Protein AF-A0A331JU80-F1 (afdb_monomer)

Structure (mmCIF, N/CA/C/O backbone):
data_AF-A0A331JU80-F1
#
_entry.id   AF-A0A331JU80-F1
#
loop_
_atom_site.group_PDB
_atom_site.id
_atom_site.type_symbol
_atom_site.label_atom_id
_atom_site.label_alt_id
_atom_site.label_comp_id
_atom_site.label_asym_id
_atom_site.label_entity_id
_atom_site.label_seq_id
_atom_site.pdbx_PDB_ins_code
_atom_site.Cartn_x
_atom_site.Cartn_y
_atom_site.Cartn_z
_atom_site.occupancy
_atom_site.B_iso_or_equiv
_atom_site.auth_seq_id
_atom_site.auth_comp_id
_atom_site.auth_asym_id
_atom_site.auth_atom_id
_atom_site.pdbx_PDB_model_num
ATOM 1 N N . MET A 1 1 ? -2.517 -3.048 -8.006 1.00 94.81 1 MET A N 1
ATOM 2 C CA . MET A 1 1 ? -1.649 -2.294 -7.072 1.00 94.81 1 MET A CA 1
ATOM 3 C C . MET A 1 1 ? -2.447 -1.537 -6.018 1.00 94.81 1 MET A C 1
ATOM 5 O O . MET A 1 1 ? -2.287 -1.854 -4.851 1.00 94.81 1 MET A O 1
ATOM 9 N N . ALA A 1 2 ? -3.350 -0.617 -6.388 1.00 96.25 2 ALA A N 1
ATOM 10 C CA . ALA A 1 2 ? -4.117 0.181 -5.417 1.00 96.25 2 ALA A CA 1
ATOM 11 C C . ALA A 1 2 ? -4.859 -0.654 -4.360 1.00 96.25 2 ALA A C 1
ATOM 13 O O . ALA A 1 2 ? -4.607 -0.465 -3.178 1.00 96.25 2 ALA A O 1
ATOM 14 N N . GLN A 1 3 ? -5.701 -1.616 -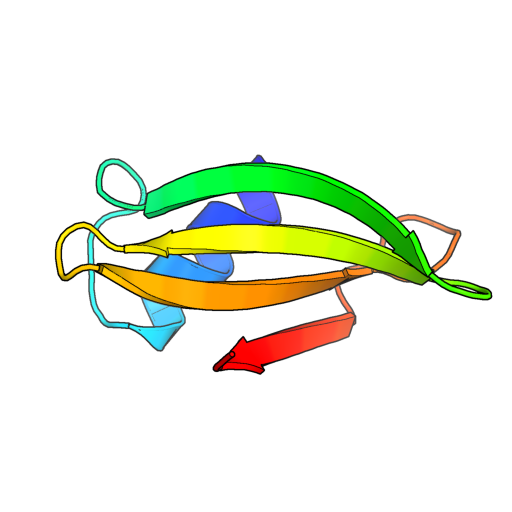4.759 1.00 97.06 3 GLN A N 1
ATOM 15 C CA . GLN A 1 3 ? -6.436 -2.448 -3.796 1.00 97.06 3 GLN A CA 1
ATOM 16 C C . GLN A 1 3 ? -5.496 -3.213 -2.851 1.00 97.06 3 GLN A C 1
ATOM 18 O O . GLN A 1 3 ? -5.639 -3.114 -1.639 1.00 97.06 3 GLN A O 1
ATOM 23 N N . LEU A 1 4 ? -4.467 -3.866 -3.402 1.00 97.44 4 LEU A N 1
ATOM 24 C CA . LEU A 1 4 ? -3.458 -4.576 -2.613 1.00 97.44 4 LEU A CA 1
ATOM 25 C C . LEU A 1 4 ? -2.727 -3.642 -1.632 1.00 97.44 4 LEU A C 1
ATOM 27 O O . LEU A 1 4 ? -2.511 -4.008 -0.484 1.00 97.44 4 LEU A O 1
ATOM 31 N N . CYS A 1 5 ? -2.405 -2.415 -2.049 1.00 97.81 5 CYS A N 1
ATOM 32 C CA . CYS A 1 5 ? -1.832 -1.401 -1.168 1.00 97.81 5 CYS A CA 1
ATOM 33 C C . CYS A 1 5 ? -2.788 -1.027 -0.023 1.00 97.81 5 CYS A C 1
ATOM 35 O O . CYS A 1 5 ? -2.363 -0.969 1.131 1.00 97.81 5 CYS A O 1
ATOM 37 N N . LYS A 1 6 ? -4.085 -0.838 -0.314 1.00 98.12 6 LYS A N 1
ATOM 38 C CA . LYS A 1 6 ? -5.103 -0.558 0.712 1.00 98.12 6 LYS A CA 1
ATOM 39 C C . LYS A 1 6 ? -5.212 -1.701 1.721 1.00 98.12 6 LYS A C 1
ATOM 41 O O . LYS A 1 6 ? -5.280 -1.436 2.917 1.00 98.12 6 LYS A O 1
ATOM 46 N N . ASP A 1 7 ? -5.182 -2.945 1.252 1.00 98.12 7 ASP A N 1
ATOM 47 C CA . ASP A 1 7 ? -5.271 -4.131 2.108 1.00 98.12 7 ASP A CA 1
ATOM 48 C C . ASP A 1 7 ? -4.031 -4.278 3.008 1.00 98.12 7 ASP A C 1
ATOM 50 O O . ASP A 1 7 ? -4.159 -4.500 4.212 1.00 98.12 7 ASP A O 1
ATOM 54 N N . GLN A 1 8 ? -2.826 -4.065 2.469 1.00 97.69 8 GLN A N 1
ATOM 55 C CA . GLN A 1 8 ? -1.587 -4.094 3.259 1.00 97.69 8 GLN A CA 1
ATOM 56 C C . GLN A 1 8 ? -1.532 -2.960 4.292 1.00 97.69 8 GLN A C 1
ATOM 58 O O . GLN A 1 8 ? -1.136 -3.179 5.439 1.00 97.69 8 GLN A O 1
ATOM 63 N N . ALA A 1 9 ? -1.981 -1.758 3.925 1.00 97.75 9 ALA A N 1
ATOM 64 C CA . ALA A 1 9 ? -2.079 -0.635 4.851 1.00 97.75 9 ALA A CA 1
ATOM 65 C C . ALA A 1 9 ? -3.111 -0.891 5.960 1.00 97.75 9 ALA A C 1
ATOM 67 O O . ALA A 1 9 ? -2.830 -0.623 7.128 1.00 97.75 9 ALA A O 1
ATOM 68 N N . ALA A 1 10 ? -4.269 -1.465 5.628 1.00 98.00 10 ALA A N 1
ATOM 69 C CA . ALA A 1 10 ? -5.292 -1.830 6.607 1.00 98.00 10 ALA A CA 1
ATOM 70 C C . ALA A 1 10 ? -4.738 -2.784 7.680 1.00 98.00 10 ALA A C 1
ATOM 72 O O . ALA A 1 10 ? -4.909 -2.534 8.876 1.00 98.00 10 ALA A O 1
ATOM 73 N N . ILE A 1 11 ? -3.989 -3.812 7.260 1.00 97.19 11 ILE A N 1
ATOM 74 C CA . ILE A 1 11 ? -3.305 -4.748 8.165 1.00 97.19 11 ILE A CA 1
ATOM 75 C C . ILE A 1 11 ? -2.247 -4.018 9.004 1.00 97.19 11 ILE A C 1
ATOM 77 O O . ILE A 1 11 ? -2.230 -4.145 10.228 1.00 97.19 11 ILE A O 1
ATOM 81 N N . ARG A 1 12 ? -1.374 -3.223 8.368 1.00 96.69 12 ARG A N 1
ATOM 82 C CA . ARG A 1 12 ? -0.236 -2.568 9.039 1.00 96.69 12 ARG A CA 1
ATOM 83 C C . ARG A 1 12 ? -0.656 -1.579 10.124 1.00 96.69 12 ARG A C 1
ATOM 85 O O . ARG A 1 12 ? 0.017 -1.503 11.154 1.00 96.69 12 ARG A O 1
ATOM 92 N N . TYR A 1 13 ? -1.713 -0.816 9.862 1.00 96.31 13 TYR A N 1
ATOM 93 C CA . TYR A 1 13 ? -2.216 0.246 10.736 1.00 96.31 13 TYR A CA 1
ATOM 94 C C . TYR A 1 13 ? -3.406 -0.194 11.599 1.00 96.31 13 TYR A C 1
ATOM 96 O O . TYR A 1 13 ? -3.978 0.627 12.316 1.00 96.31 13 TYR A O 1
ATOM 104 N N . ASN A 1 14 ? -3.773 -1.481 11.554 1.00 96.44 14 ASN A N 1
ATOM 105 C CA . ASN A 1 14 ? -4.902 -2.041 12.297 1.00 96.44 14 ASN A CA 1
ATOM 106 C C . ASN A 1 14 ? -6.191 -1.213 12.102 1.00 96.44 14 ASN A C 1
ATOM 108 O O . ASN A 1 14 ? -6.799 -0.717 13.055 1.00 96.44 14 ASN A O 1
ATOM 112 N N . THR A 1 15 ? -6.563 -1.002 10.838 1.00 96.19 15 THR A N 1
ATOM 113 C CA . THR A 1 15 ? -7.748 -0.238 10.422 1.00 96.19 15 THR A CA 1
ATOM 114 C C . THR A 1 15 ? -8.507 -0.975 9.318 1.00 96.19 15 THR A C 1
ATOM 116 O O . THR A 1 15 ? -8.057 -1.997 8.811 1.00 96.19 15 THR A O 1
ATOM 119 N N . GLN A 1 16 ? -9.680 -0.476 8.933 1.00 97.12 16 GLN A N 1
ATOM 120 C CA . GLN A 1 16 ? -10.476 -1.055 7.849 1.00 97.12 16 GLN A CA 1
ATOM 121 C C . GLN A 1 16 ? -9.999 -0.529 6.487 1.00 97.12 16 GLN A C 1
ATOM 123 O O . GLN A 1 16 ? -9.755 0.667 6.351 1.00 97.12 16 GLN A O 1
ATOM 128 N N . THR A 1 17 ? -9.961 -1.375 5.451 1.00 97.44 17 THR A N 1
ATOM 129 C CA . THR A 1 17 ? -9.587 -0.995 4.068 1.00 97.44 17 THR A CA 1
ATOM 130 C C . THR A 1 17 ? -10.400 0.186 3.520 1.00 97.44 17 THR A C 1
ATOM 132 O O . THR A 1 17 ? -9.895 0.991 2.739 1.00 97.44 17 THR A O 1
ATOM 135 N N . GLN A 1 18 ? -11.660 0.321 3.942 1.00 96.81 18 GLN A N 1
ATOM 136 C CA . GLN A 1 18 ? -12.551 1.426 3.563 1.00 96.81 18 GLN A CA 1
ATOM 137 C C . GLN A 1 18 ? -12.094 2.783 4.120 1.00 96.81 18 GLN A C 1
ATOM 139 O O . GLN A 1 18 ? -12.416 3.815 3.547 1.00 96.81 18 GLN A O 1
ATOM 144 N N . LEU A 1 19 ? -11.342 2.771 5.225 1.00 97.44 19 LEU A N 1
ATOM 145 C CA . LEU A 1 19 ? -10.757 3.948 5.870 1.00 97.44 19 LEU A CA 1
ATOM 146 C C . LEU A 1 19 ? -9.328 4.219 5.389 1.00 97.44 19 LEU A C 1
ATOM 148 O O . LEU A 1 19 ? -8.628 5.039 5.974 1.00 97.44 19 LEU A O 1
ATOM 152 N N . VAL A 1 20 ? -8.858 3.491 4.382 1.00 97.75 20 VAL A N 1
ATOM 153 C CA . VAL A 1 20 ? -7.566 3.727 3.753 1.00 97.75 20 VAL A CA 1
ATOM 154 C C . VAL A 1 20 ? -7.820 4.425 2.428 1.00 97.75 20 VAL A C 1
ATOM 156 O O . VAL A 1 20 ? -8.587 3.932 1.606 1.00 97.75 20 VAL A O 1
ATOM 159 N N . ASP A 1 21 ? -7.146 5.542 2.198 1.00 97.88 21 ASP A N 1
ATOM 160 C CA . ASP A 1 21 ? -7.141 6.242 0.920 1.00 97.88 21 ASP A CA 1
ATOM 161 C C . ASP A 1 21 ? -5.783 6.082 0.247 1.00 97.88 21 ASP A C 1
ATOM 163 O O . ASP A 1 21 ? -4.743 6.208 0.891 1.00 97.88 21 ASP A O 1
ATOM 167 N N . VAL A 1 22 ? -5.792 5.856 -1.063 1.00 96.81 22 VAL A N 1
ATOM 168 C CA . VAL A 1 22 ? -4.600 5.871 -1.918 1.00 96.81 22 VAL A CA 1
ATOM 169 C C . VAL A 1 22 ? -4.862 6.913 -2.991 1.00 96.81 22 VAL A C 1
ATOM 171 O O . VAL A 1 22 ? -5.796 6.759 -3.773 1.00 96.81 22 VAL A O 1
ATOM 174 N N . ASN A 1 23 ? -4.073 7.986 -2.989 1.00 93.56 23 ASN A N 1
ATOM 175 C CA . ASN A 1 23 ? -4.388 9.208 -3.741 1.00 93.56 23 ASN A CA 1
ATOM 176 C C . ASN A 1 23 ? -3.287 9.618 -4.718 1.00 93.56 23 ASN A C 1
ATOM 178 O O . ASN A 1 23 ? -3.485 10.539 -5.506 1.00 93.56 23 ASN A O 1
ATOM 182 N N . HIS A 1 24 ? -2.125 8.972 -4.654 1.00 95.94 24 HIS A N 1
ATOM 183 C CA . HIS A 1 24 ? -1.010 9.281 -5.530 1.00 95.94 24 HIS A CA 1
ATOM 184 C C . HIS A 1 24 ? -0.343 8.001 -6.019 1.00 95.94 24 HIS A C 1
ATOM 186 O O . HIS A 1 24 ? -0.213 7.031 -5.272 1.00 95.94 24 HIS A O 1
ATOM 192 N N . PHE A 1 25 ? 0.035 8.023 -7.291 1.00 96.00 25 PHE A N 1
ATOM 193 C CA . PHE A 1 25 ? 0.736 6.960 -7.989 1.00 96.00 25 PHE A CA 1
ATOM 194 C C . PHE A 1 25 ? 1.888 7.605 -8.750 1.00 96.00 25 PHE A C 1
ATOM 196 O O . PHE A 1 25 ? 1.659 8.528 -9.534 1.00 96.00 25 PHE A O 1
ATOM 203 N N . GLU A 1 26 ? 3.098 7.110 -8.533 1.00 95.69 26 GLU A N 1
ATOM 204 C CA . GLU A 1 26 ? 4.295 7.565 -9.229 1.00 95.69 26 GLU A CA 1
ATOM 205 C C . GLU A 1 26 ? 5.178 6.382 -9.621 1.00 95.69 26 GLU A C 1
ATOM 207 O O . GLU A 1 26 ? 5.191 5.342 -8.966 1.00 95.69 26 GLU A O 1
ATOM 212 N N . GLN A 1 27 ? 5.911 6.533 -10.721 1.00 94.62 27 GLN A N 1
ATOM 213 C CA . GLN A 1 27 ? 7.027 5.649 -11.025 1.00 94.62 27 GLN A CA 1
ATOM 214 C C . GLN A 1 27 ? 8.279 6.269 -10.410 1.00 94.62 27 GLN A C 1
ATOM 216 O O . GLN A 1 27 ? 8.662 7.380 -10.780 1.00 94.62 27 GLN A O 1
ATOM 221 N N . PHE A 1 28 ? 8.916 5.555 -9.489 1.00 88.38 28 PHE A N 1
ATOM 222 C CA . PHE A 1 28 ? 10.131 6.003 -8.827 1.00 88.38 28 PHE A CA 1
ATOM 223 C C . PHE A 1 28 ? 11.271 5.053 -9.184 1.00 88.38 28 PHE A C 1
ATOM 225 O O . PHE A 1 28 ? 11.298 3.898 -8.773 1.00 88.38 28 PHE A O 1
ATOM 232 N N . GLN A 1 29 ? 12.228 5.529 -9.983 1.00 88.56 29 GLN A N 1
ATOM 233 C CA . GLN A 1 29 ? 13.298 4.690 -10.534 1.00 88.56 29 GLN A CA 1
ATOM 234 C C . GLN A 1 29 ? 12.733 3.449 -11.262 1.00 88.56 29 GLN A C 1
ATOM 236 O O . GLN A 1 29 ? 12.070 3.586 -12.288 1.00 88.56 29 GLN A O 1
ATOM 241 N N . ALA A 1 30 ? 12.997 2.252 -10.729 1.00 91.56 30 ALA A N 1
ATOM 242 C CA . ALA A 1 30 ? 12.551 0.959 -11.237 1.00 91.56 30 ALA A CA 1
ATOM 243 C C . ALA A 1 30 ? 11.433 0.341 -10.373 1.00 91.56 30 ALA A C 1
ATOM 245 O O . ALA A 1 30 ? 11.326 -0.878 -10.294 1.00 91.56 30 ALA A O 1
ATOM 246 N N . SER 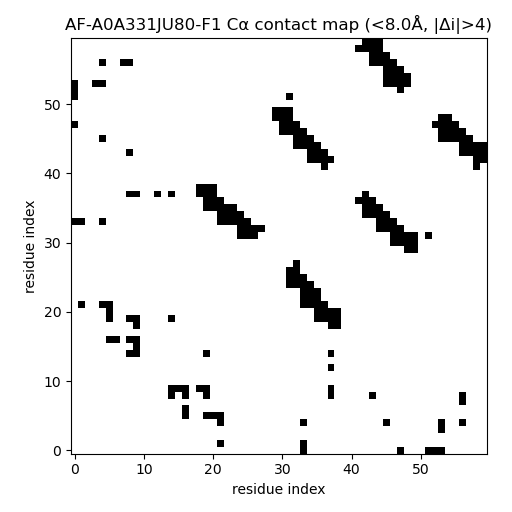A 1 31 ? 10.623 1.157 -9.697 1.00 94.94 31 SER A N 1
ATOM 247 C CA . SER A 1 31 ? 9.452 0.710 -8.941 1.00 94.94 31 SER A CA 1
ATOM 248 C C . SER A 1 31 ? 8.238 1.596 -9.216 1.00 94.94 31 SER A C 1
ATOM 250 O O . SER A 1 31 ? 8.345 2.717 -9.725 1.00 94.94 31 SER A O 1
ATOM 252 N N . TYR A 1 32 ? 7.062 1.081 -8.874 1.00 97.19 32 TYR A N 1
ATOM 253 C CA . TYR A 1 32 ? 5.839 1.865 -8.774 1.00 97.19 32 TYR A CA 1
ATOM 254 C C . TYR A 1 32 ? 5.526 2.130 -7.309 1.00 97.19 32 TYR A C 1
ATOM 256 O O . TYR A 1 32 ? 5.477 1.204 -6.499 1.00 97.19 32 TYR A O 1
ATOM 264 N N . GLU A 1 33 ? 5.271 3.386 -6.969 1.00 97.12 33 GLU A N 1
ATOM 265 C CA . GLU A 1 33 ? 4.928 3.808 -5.621 1.00 97.12 33 GLU A CA 1
ATOM 266 C C . GLU A 1 33 ? 3.497 4.326 -5.568 1.00 97.12 33 GLU A C 1
ATOM 268 O O . GLU A 1 33 ? 3.055 5.128 -6.392 1.00 97.12 33 GLU A O 1
ATOM 273 N N . LEU A 1 34 ? 2.753 3.850 -4.574 1.00 97.56 34 LEU A N 1
ATOM 274 C CA . LEU A 1 34 ? 1.418 4.326 -4.258 1.00 97.56 34 LEU A CA 1
ATOM 275 C C . LEU A 1 34 ? 1.435 4.938 -2.872 1.00 97.56 34 LEU A C 1
ATOM 277 O O . LEU A 1 34 ? 1.672 4.239 -1.889 1.00 97.56 34 LEU A O 1
ATOM 281 N N . SER A 1 35 ? 1.150 6.233 -2.786 1.00 97.25 35 SER A N 1
ATOM 282 C CA . SER A 1 35 ? 1.054 6.934 -1.509 1.00 97.25 35 SER A CA 1
ATOM 283 C C . SER A 1 35 ? -0.392 7.144 -1.083 1.00 97.25 35 SER A C 1
ATOM 285 O O . SER A 1 35 ? -1.303 7.407 -1.881 1.00 97.25 35 SER A O 1
ATOM 287 N N . GLY A 1 36 ? -0.596 7.025 0.222 1.00 97.38 36 GLY A N 1
ATOM 288 C CA . GLY A 1 36 ? -1.914 7.046 0.819 1.00 97.38 36 GLY A CA 1
ATOM 289 C C . GLY A 1 36 ? -1.913 7.505 2.266 1.00 97.38 36 GLY A C 1
ATOM 290 O O . GLY A 1 36 ? -0.881 7.882 2.830 1.00 97.38 36 GLY A O 1
ATOM 291 N N . ARG A 1 37 ? -3.108 7.505 2.852 1.00 97.69 37 ARG A N 1
ATOM 292 C CA . ARG A 1 37 ? -3.324 7.811 4.265 1.00 97.69 37 ARG A CA 1
ATOM 293 C C . ARG A 1 37 ? -4.426 6.954 4.872 1.00 97.69 37 ARG A C 1
ATOM 295 O O . ARG A 1 37 ? -5.355 6.551 4.176 1.00 97.69 37 ARG A O 1
ATOM 302 N N . THR A 1 38 ? -4.338 6.697 6.169 1.00 97.19 38 THR A N 1
ATOM 303 C CA . THR A 1 38 ? -5.429 6.083 6.941 1.00 97.19 38 THR A CA 1
ATOM 304 C C . THR A 1 38 ? -6.451 7.137 7.374 1.00 97.19 38 THR A C 1
ATOM 306 O O . THR A 1 38 ? -6.183 8.339 7.338 1.00 97.19 38 THR A O 1
ATOM 309 N N . GLY A 1 39 ? -7.601 6.696 7.888 1.00 94.44 39 GLY A N 1
ATOM 310 C CA . GLY A 1 39 ? -8.604 7.564 8.513 1.00 94.44 39 GLY A CA 1
ATOM 311 C C . GLY A 1 39 ? -8.092 8.322 9.745 1.00 94.44 39 GLY A C 1
ATOM 312 O O . GLY A 1 39 ? -8.718 9.287 10.170 1.00 94.44 39 GLY A O 1
ATOM 313 N N . LYS A 1 40 ? -6.933 7.932 10.296 1.00 95.38 40 LYS A N 1
ATOM 314 C CA . LYS A 1 40 ? -6.218 8.666 11.352 1.00 95.38 40 LYS A CA 1
ATOM 315 C C . LYS A 1 40 ? -5.144 9.616 10.799 1.00 95.38 40 LYS A C 1
ATOM 317 O O . LYS A 1 40 ? -4.344 10.137 11.567 1.00 95.38 40 LYS A O 1
ATOM 322 N N . ASN A 1 41 ? -5.133 9.863 9.486 1.00 95.00 41 ASN A N 1
ATOM 323 C CA . ASN A 1 41 ? -4.140 10.664 8.761 1.00 95.00 41 ASN A CA 1
ATOM 324 C C . ASN A 1 41 ? -2.696 10.125 8.826 1.00 95.00 41 ASN A C 1
ATOM 326 O O . ASN A 1 41 ? -1.752 10.871 8.564 1.00 95.00 41 ASN A O 1
ATOM 330 N N . GLU A 1 42 ? -2.505 8.835 9.111 1.00 96.38 42 GLU A N 1
ATOM 331 C CA . GLU A 1 42 ? -1.186 8.195 9.053 1.00 96.38 42 GLU A CA 1
ATOM 332 C C . GLU A 1 42 ? -0.795 8.000 7.588 1.00 96.38 42 GLU A C 1
ATOM 334 O O . GLU A 1 42 ? -1.537 7.362 6.840 1.00 96.38 42 GLU A O 1
ATOM 339 N N . ARG A 1 43 ? 0.337 8.567 7.161 1.00 97.19 43 ARG A N 1
ATOM 340 C CA . ARG A 1 43 ? 0.796 8.509 5.767 1.00 97.19 43 ARG A CA 1
ATOM 341 C C . ARG A 1 43 ? 1.662 7.280 5.523 1.00 97.19 43 ARG A C 1
ATOM 343 O O . ARG A 1 43 ? 2.469 6.898 6.370 1.00 97.19 43 ARG A O 1
ATOM 350 N N . PHE A 1 44 ? 1.515 6.701 4.338 1.00 97.44 44 PHE A N 1
ATOM 351 C CA . PHE A 1 44 ? 2.277 5.530 3.920 1.00 97.44 44 PHE A CA 1
ATOM 352 C C . PHE A 1 44 ? 2.591 5.546 2.425 1.00 97.44 44 PHE A C 1
ATOM 354 O O . PHE A 1 44 ? 1.946 6.256 1.646 1.00 97.44 44 PHE A O 1
ATOM 361 N N . ILE A 1 45 ? 3.566 4.724 2.042 1.00 97.50 45 ILE A N 1
ATOM 362 C CA . ILE A 1 45 ? 3.899 4.385 0.658 1.00 97.50 45 ILE A CA 1
ATOM 363 C C . ILE A 1 45 ? 3.881 2.862 0.525 1.00 97.50 45 ILE A C 1
ATOM 365 O O . ILE A 1 45 ? 4.451 2.160 1.355 1.00 97.50 45 ILE A O 1
ATOM 369 N N . CYS A 1 46 ? 3.238 2.355 -0.522 1.00 97.69 46 CYS A N 1
ATOM 370 C CA . CYS A 1 46 ? 3.392 0.985 -0.992 1.00 97.69 46 CYS A CA 1
ATOM 371 C C . CYS A 1 46 ? 4.273 0.983 -2.238 1.00 97.69 46 CYS A C 1
ATOM 373 O O . CYS A 1 46 ? 3.937 1.658 -3.211 1.00 97.69 46 CYS A O 1
ATOM 375 N N . SER A 1 47 ? 5.336 0.189 -2.231 1.00 97.50 47 SER A N 1
ATOM 376 C CA . SER A 1 47 ? 6.236 0.019 -3.371 1.00 97.50 47 SER A CA 1
ATOM 377 C C . SER A 1 47 ? 5.977 -1.321 -4.058 1.00 97.50 47 SER A C 1
ATOM 379 O O . SER A 1 47 ? 5.785 -2.351 -3.402 1.00 97.50 47 SER A O 1
ATOM 381 N N . PHE A 1 48 ? 5.991 -1.300 -5.384 1.00 97.81 48 PHE A N 1
ATOM 382 C CA . PHE A 1 48 ? 5.808 -2.451 -6.257 1.00 97.81 48 PHE A CA 1
ATOM 383 C C . PHE A 1 48 ? 6.965 -2.530 -7.249 1.00 97.81 48 PHE A C 1
ATOM 385 O O . PHE A 1 48 ? 7.467 -1.496 -7.690 1.00 97.81 48 PHE A O 1
ATOM 392 N N . ASP A 1 49 ? 7.375 -3.737 -7.613 1.00 95.94 49 ASP A N 1
ATOM 393 C CA . ASP A 1 49 ? 8.360 -3.931 -8.680 1.00 95.94 49 ASP A CA 1
ATOM 394 C C . ASP A 1 49 ? 7.758 -3.596 -10.071 1.00 95.94 49 ASP A C 1
ATOM 396 O O . ASP A 1 49 ? 6.552 -3.328 -10.176 1.00 95.94 49 ASP A O 1
ATOM 400 N N . PRO A 1 50 ? 8.561 -3.585 -11.156 1.00 94.88 50 PRO A N 1
ATOM 401 C CA . PRO A 1 50 ? 8.065 -3.307 -12.506 1.00 94.88 50 PRO A CA 1
ATOM 402 C C . PRO A 1 50 ? 7.002 -4.288 -13.018 1.00 94.88 50 PRO A C 1
ATOM 404 O O . PRO A 1 50 ? 6.192 -3.907 -13.861 1.00 94.88 50 PRO A O 1
ATOM 407 N N . ASP A 1 51 ? 6.976 -5.520 -12.504 1.00 94.62 51 ASP A N 1
ATOM 408 C CA . ASP A 1 51 ? 5.971 -6.537 -12.838 1.00 94.62 51 ASP A CA 1
ATOM 409 C C . ASP A 1 51 ? 4.678 -6.360 -12.017 1.00 94.62 51 ASP A C 1
ATOM 411 O O . ASP A 1 51 ? 3.666 -7.028 -12.249 1.00 94.62 51 ASP A O 1
ATOM 415 N N . GLY A 1 52 ? 4.681 -5.426 -11.062 1.00 93.44 52 GLY A N 1
ATOM 416 C CA . GLY A 1 52 ? 3.552 -5.091 -10.213 1.00 93.44 52 GLY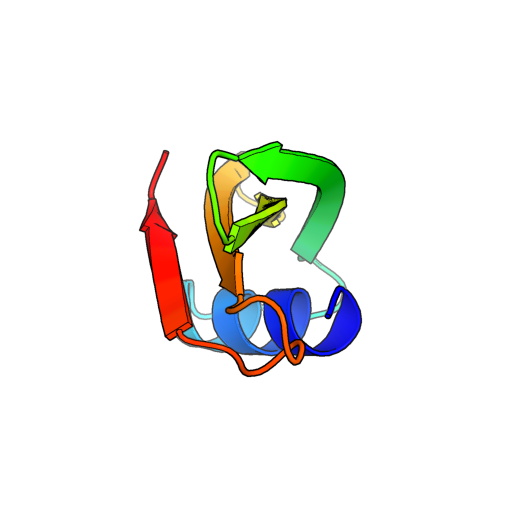 A CA 1
ATOM 417 C C . GLY A 1 52 ? 3.402 -5.968 -8.977 1.00 93.44 52 GLY A C 1
ATOM 418 O O . GLY A 1 52 ? 2.328 -5.938 -8.358 1.00 93.44 52 GLY A O 1
ATOM 419 N N . GLN A 1 53 ? 4.434 -6.724 -8.592 1.00 96.19 53 GLN A N 1
ATOM 420 C CA . GLN A 1 53 ? 4.4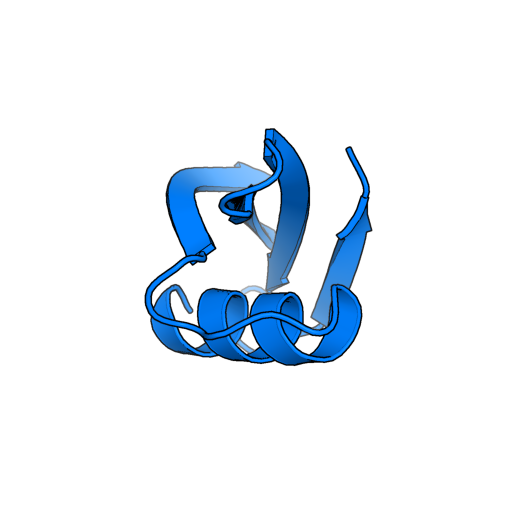15 -7.464 -7.334 1.00 96.19 53 GLN A CA 1
ATOM 421 C C . GLN A 1 53 ? 4.661 -6.521 -6.162 1.00 96.19 53 GLN A C 1
ATOM 423 O O . GLN A 1 53 ? 5.456 -5.584 -6.230 1.00 96.19 53 GLN A O 1
ATOM 428 N N . PHE A 1 54 ? 3.944 -6.758 -5.066 1.00 96.88 54 PHE A N 1
ATOM 429 C CA . PHE A 1 54 ? 4.103 -5.972 -3.851 1.00 96.88 54 PHE A CA 1
ATOM 430 C C . PHE A 1 54 ? 5.466 -6.256 -3.220 1.00 96.88 54 PHE A C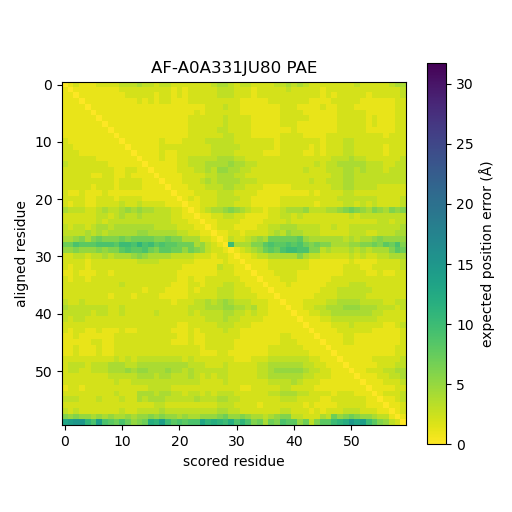 1
ATOM 432 O O . PHE A 1 54 ? 5.764 -7.403 -2.892 1.00 96.88 54 PHE A O 1
ATOM 439 N N . MET A 1 55 ? 6.262 -5.210 -3.007 1.00 96.19 55 MET A N 1
A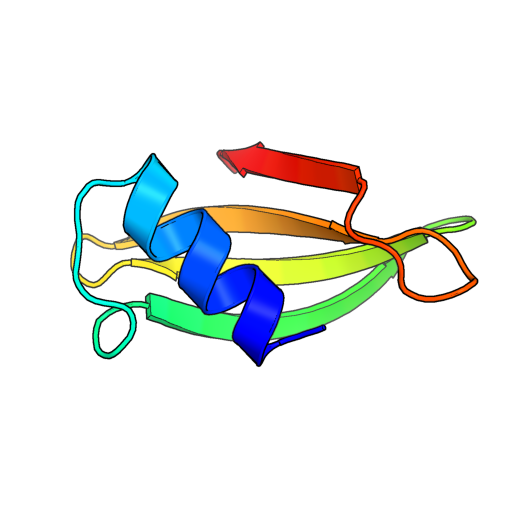TOM 440 C CA . MET A 1 55 ? 7.562 -5.331 -2.351 1.00 96.19 55 MET A CA 1
ATOM 441 C C . MET A 1 55 ? 7.458 -5.003 -0.863 1.00 96.19 55 MET A C 1
ATOM 443 O O . MET A 1 55 ? 7.866 -5.790 -0.011 1.00 96.19 55 MET A O 1
ATOM 447 N N . HIS A 1 56 ? 6.948 -3.814 -0.537 1.00 95.62 56 HIS A N 1
ATOM 448 C CA . HIS A 1 56 ? 7.031 -3.271 0.816 1.00 95.62 56 HIS A CA 1
ATOM 449 C C . HIS A 1 56 ? 6.043 -2.117 1.043 1.00 95.62 56 HIS A C 1
ATOM 451 O O . HIS A 1 56 ? 5.661 -1.415 0.108 1.00 95.62 56 HIS A O 1
ATOM 457 N N . LEU A 1 57 ? 5.666 -1.907 2.311 1.00 97.38 57 LEU A N 1
ATOM 458 C CA . LEU A 1 57 ? 4.943 -0.729 2.789 1.00 97.38 57 LEU A CA 1
ATOM 459 C C . LEU A 1 57 ? 5.741 0.008 3.877 1.00 97.38 57 LEU A C 1
ATOM 461 O O . LEU A 1 57 ? 6.086 -0.584 4.906 1.00 97.38 57 LEU A O 1
ATOM 465 N N . SER A 1 58 ? 5.995 1.302 3.666 1.00 95.44 58 SER A N 1
ATOM 466 C CA . SER A 1 58 ? 6.694 2.213 4.59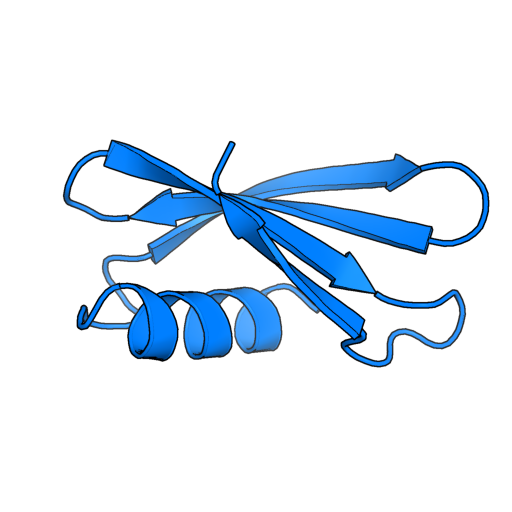0 1.00 95.44 58 SER A CA 1
ATOM 467 C C . SER A 1 58 ? 5.774 3.293 5.140 1.00 95.44 58 SER A C 1
ATOM 469 O O . SER A 1 58 ? 4.795 3.688 4.509 1.00 95.44 58 SER A O 1
ATOM 471 N N . MET A 1 59 ? 6.129 3.800 6.321 1.00 93.69 59 MET A N 1
ATOM 472 C CA . MET A 1 59 ? 5.565 5.039 6.859 1.00 93.69 59 MET A CA 1
ATOM 473 C C . MET A 1 59 ? 6.274 6.234 6.213 1.00 93.69 59 MET A C 1
ATOM 475 O O . MET A 1 59 ? 7.482 6.160 5.980 1.00 93.69 59 MET A O 1
ATOM 479 N N . ARG A 1 60 ? 5.537 7.318 5.950 1.00 83.31 60 ARG A N 1
ATOM 480 C CA . ARG A 1 60 ? 6.070 8.567 5.384 1.00 83.31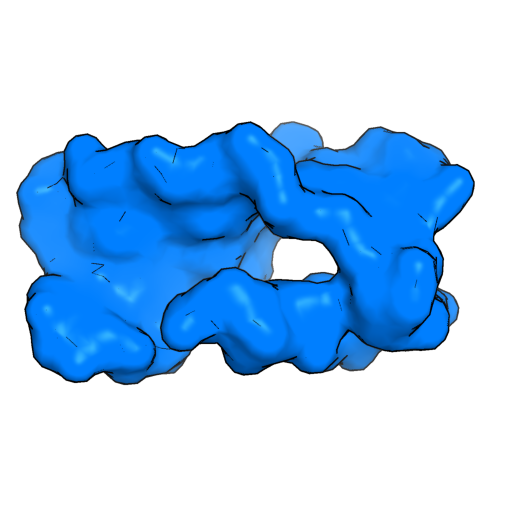 60 ARG A CA 1
ATOM 481 C C . ARG A 1 60 ? 5.872 9.744 6.330 1.00 83.31 60 ARG A C 1
ATOM 483 O O . ARG A 1 60 ? 4.800 9.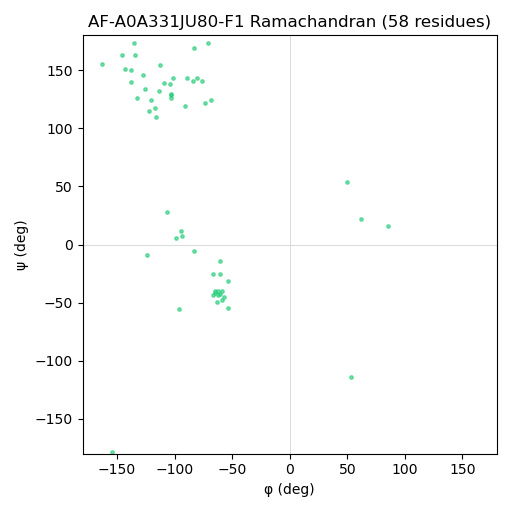804 6.971 1.00 83.31 60 ARG A O 1
#

Sequence (60 aa):
MAQLCKDQAAIRYNTQTQLVDVNHFEQFQASYELSGRTGKNERFICSFDPDGQFMHLSMR

Solvent-accessible surface area (backbone atoms only — not comparable to full-atom values): 3402 Å² total; per-residue (Å²): 102,68,69,61,42,29,50,52,47,15,65,75,68,75,51,56,46,90,44,38,47,77,81,45,76,46,77,54,92,79,28,36,38,38,33,31,33,38,78,85,68,52,39,33,38,31,36,20,40,82,91,60,49,81,72,51,75,46,80,102

Organism: Klebsiella pneumoniae (NCBI:txid573)

InterPro domains:
  IPR025728 YsaB-like lipoprotein [PF13983] (1-60)

Mean predicted aligned error: 2.35 Å

Secondary structure (DSSP, 8-state):
-HHHHHHHHHHHTTS-GGGEEEEEEEEETTEEEEEEEETT--EEEEEE-TT--EEEEEE-

Nearest PDB structures (foldseek):
  2xgn-assembly2_B  TM=6.092E-01  e=6.551E-01  Streptomyces clavuligerus
  2xh9-assembly2_B  TM=6.101E-01  e=1.060E+00  Streptomyces clavuligerus
  3h3h-assembly1_B  TM=6.201E-01  e=3.132E+00  Burkholderia thailandensis E264
  4c4h-assembly1_A  TM=6.237E-01  e=7.725E+00  Homo sapiens

pLDDT: mean 95.96, std 2.56, range [83.31, 98.12]

Radius of gyration: 10.48 Å; Cα contacts (8 Å, |Δi|>4): 119; chains: 1; bounding box: 26×18×25 Å

Foldseek 3Di:
DQQVLLVVVCVVVVHDSVQKDFDDWDDDPQWIWTWIAGVVRFIKIWIAGNVGHTDDMDTD